Protein AF-A0A8C8M6A5-F1 (afdb_monomer_lite)

Foldseek 3Di:
DDPFDWDAAFAWPDQDQDPQEAEDAQWDADPNRTITGRHTATKDKDKDWDDDPDPPPDTDIGIYIHGDHDDPPPPDDDPDDD

Secondary structure (DSSP, 8-state):
-----EE-TT-EEE--SS-SSEE-TTEEE-TTS-EEESSSEEEEEEEEEE--S--TT--EEEEEEEEEE-------------

Sequence (82 aa):
LERRNFVHAGNILASQRLMRWQPGAHVGIGTNNTLYALEDGIVSTETFKVITKLPTGTVLYKTFINIVPNKQEGKFKLVGMF

Radius of gyration: 17.61 Å; chains: 1; bounding box: 35×44×54 Å

Structure (mmCIF, N/CA/C/O backbone):
data_AF-A0A8C8M6A5-F1
#
_entry.id   AF-A0A8C8M6A5-F1
#
loop_
_atom_site.group_PDB
_atom_site.id
_atom_site.type_symbol
_atom_site.label_atom_id
_atom_site.label_alt_id
_atom_site.label_comp_id
_atom_site.label_asym_id
_atom_site.label_entity_id
_atom_site.label_seq_id
_atom_site.pdbx_PDB_ins_code
_atom_site.Cartn_x
_atom_site.Cartn_y
_atom_site.Cartn_z
_atom_site.occupancy
_atom_site.B_iso_or_equiv
_atom_site.auth_seq_id
_atom_site.auth_comp_id
_atom_site.auth_asym_id
_atom_site.auth_atom_id
_atom_site.pdbx_PDB_model_num
ATOM 1 N N . LEU A 1 1 ? -0.522 21.975 -12.661 1.00 40.59 1 LEU A N 1
ATOM 2 C CA . LEU A 1 1 ? 0.267 20.782 -13.040 1.00 40.59 1 LEU A CA 1
ATOM 3 C C . LEU A 1 1 ? 0.394 19.915 -11.785 1.00 40.59 1 LEU A C 1
ATOM 5 O O . LEU A 1 1 ? 1.261 20.175 -10.961 1.00 40.59 1 LEU A O 1
ATOM 9 N N . GLU A 1 2 ? -0.552 19.005 -11.538 1.00 47.44 2 GLU A N 1
ATOM 10 C CA . GLU A 1 2 ? -0.497 18.135 -10.351 1.00 47.44 2 GLU A CA 1
ATOM 11 C C . GLU A 1 2 ? 0.730 17.223 -10.455 1.00 47.44 2 GLU A C 1
ATOM 13 O O . GLU A 1 2 ? 0.827 16.414 -11.378 1.00 47.44 2 GLU A O 1
ATOM 18 N N . ARG A 1 3 ? 1.685 17.353 -9.526 1.00 49.88 3 ARG A N 1
ATOM 19 C CA . ARG A 1 3 ? 2.780 16.388 -9.374 1.00 49.88 3 ARG A CA 1
ATOM 20 C C . ARG A 1 3 ? 2.195 15.079 -8.853 1.00 49.88 3 ARG A C 1
ATOM 22 O O . ARG A 1 3 ? 2.108 14.855 -7.651 1.00 49.88 3 ARG A O 1
ATOM 29 N N . ARG A 1 4 ? 1.758 14.228 -9.774 1.00 68.19 4 ARG A N 1
ATOM 30 C CA . ARG A 1 4 ? 1.444 12.831 -9.495 1.00 68.19 4 ARG A CA 1
ATOM 31 C C . ARG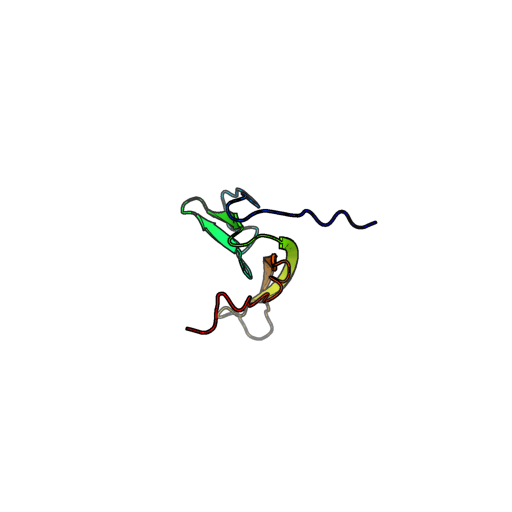 A 1 4 ? 2.765 12.084 -9.360 1.00 68.19 4 ARG A C 1
ATOM 33 O O . ARG A 1 4 ? 3.528 12.004 -10.318 1.00 68.19 4 ARG A O 1
ATOM 40 N N . ASN A 1 5 ? 3.062 11.611 -8.153 1.00 85.81 5 ASN A N 1
ATOM 41 C CA . ASN A 1 5 ? 4.302 10.891 -7.883 1.00 85.81 5 ASN A CA 1
ATOM 42 C C . ASN A 1 5 ? 4.193 9.485 -8.476 1.00 85.81 5 ASN A C 1
ATOM 44 O O . ASN A 1 5 ? 3.373 8.679 -8.029 1.00 85.81 5 ASN A O 1
ATOM 48 N N . PHE A 1 6 ? 4.996 9.232 -9.507 1.00 92.88 6 PHE A N 1
ATOM 49 C CA . PHE A 1 6 ? 5.153 7.908 -10.088 1.00 92.88 6 PHE A CA 1
ATOM 50 C C . PHE A 1 6 ? 6.022 7.043 -9.169 1.00 92.88 6 PHE A C 1
ATOM 52 O O . PHE A 1 6 ? 7.023 7.515 -8.625 1.00 92.88 6 PHE A O 1
ATOM 59 N N . VAL A 1 7 ? 5.628 5.790 -8.984 1.00 94.69 7 VAL A N 1
ATOM 60 C CA . VAL A 1 7 ? 6.320 4.803 -8.157 1.00 94.69 7 VAL A CA 1
ATOM 61 C C . VAL A 1 7 ? 6.524 3.525 -8.953 1.00 94.69 7 VAL A C 1
ATOM 63 O O . VAL A 1 7 ? 5.693 3.177 -9.787 1.00 94.69 7 VAL A O 1
ATOM 66 N N . HIS A 1 8 ? 7.626 2.837 -8.673 1.00 95.19 8 HIS A N 1
ATOM 67 C CA . HIS A 1 8 ? 7.876 1.493 -9.174 1.00 95.19 8 HIS A CA 1
ATOM 68 C C . HIS A 1 8 ? 7.448 0.450 -8.144 1.00 95.19 8 HIS A C 1
ATOM 70 O O . HIS A 1 8 ? 7.419 0.740 -6.943 1.00 95.19 8 HIS A O 1
ATOM 76 N N . ALA A 1 9 ? 7.187 -0.770 -8.599 1.00 95.19 9 ALA A N 1
ATOM 77 C CA . ALA A 1 9 ? 6.996 -1.929 -7.746 1.00 95.19 9 ALA A CA 1
ATOM 78 C C . ALA A 1 9 ? 8.167 -2.065 -6.754 1.00 95.19 9 ALA A C 1
ATOM 80 O O . ALA A 1 9 ? 9.339 -1.955 -7.111 1.00 95.19 9 ALA A O 1
ATOM 81 N N . GLY A 1 10 ? 7.839 -2.275 -5.481 1.00 95.62 10 GLY A N 1
ATOM 82 C CA . GLY A 1 10 ? 8.783 -2.351 -4.368 1.00 95.62 10 GLY A CA 1
ATOM 83 C C . GLY A 1 10 ? 9.109 -1.015 -3.693 1.00 95.62 10 GLY A C 1
ATOM 84 O O . GLY A 1 10 ? 9.635 -1.026 -2.580 1.00 95.62 10 GLY A O 1
ATOM 85 N N . ASN A 1 11 ? 8.765 0.136 -4.285 1.00 97.00 11 ASN A N 1
ATOM 86 C CA . ASN A 1 11 ? 9.018 1.427 -3.641 1.00 97.00 11 ASN A CA 1
ATOM 87 C C . ASN A 1 11 ? 8.233 1.565 -2.332 1.00 97.00 11 ASN A C 1
ATOM 89 O O . ASN A 1 11 ? 7.034 1.289 -2.271 1.00 97.00 11 ASN A O 1
ATOM 93 N N . ILE A 1 12 ? 8.900 2.069 -1.294 1.00 96.81 12 ILE A N 1
ATOM 94 C CA . ILE A 1 12 ? 8.260 2.398 -0.019 1.00 96.81 12 ILE A CA 1
ATOM 95 C C . ILE A 1 12 ? 7.407 3.657 -0.201 1.00 96.81 12 ILE A C 1
ATOM 97 O O . ILE A 1 12 ? 7.902 4.699 -0.626 1.00 96.81 12 ILE A O 1
ATOM 101 N N . LEU A 1 13 ? 6.128 3.563 0.159 1.00 95.19 13 LEU A N 1
ATOM 102 C CA . LEU A 1 13 ? 5.160 4.659 0.076 1.00 95.19 13 LEU A CA 1
ATOM 103 C C . LEU A 1 13 ? 5.075 5.431 1.392 1.00 95.19 13 LEU A C 1
ATOM 105 O O . LEU A 1 13 ? 5.008 6.658 1.400 1.00 95.19 13 LEU A O 1
ATOM 109 N N . ALA A 1 14 ? 5.063 4.707 2.513 1.00 95.00 14 ALA A N 1
ATOM 110 C CA . ALA A 1 14 ? 5.008 5.289 3.846 1.00 95.00 14 ALA A CA 1
ATOM 111 C C . ALA A 1 14 ? 5.540 4.304 4.886 1.00 95.00 14 ALA A C 1
ATOM 113 O O . ALA A 1 14 ? 5.153 3.138 4.897 1.00 95.00 14 ALA A O 1
ATOM 114 N N . SER A 1 15 ? 6.366 4.787 5.811 1.00 95.75 15 SER A N 1
ATOM 115 C CA . SER A 1 15 ? 6.700 4.062 7.038 1.00 95.75 15 SER A CA 1
ATOM 116 C C . SER A 1 15 ? 5.939 4.689 8.204 1.00 95.75 15 SER A C 1
ATOM 118 O O . SER A 1 15 ? 5.884 5.913 8.332 1.00 95.75 15 SER A O 1
ATOM 120 N N . GLN A 1 16 ? 5.295 3.866 9.028 1.00 95.62 16 GLN A N 1
ATOM 121 C CA . GLN A 1 16 ? 4.407 4.334 10.090 1.00 95.62 16 GLN A CA 1
ATOM 122 C C . GLN A 1 16 ? 4.455 3.389 11.292 1.00 95.62 16 GLN A C 1
ATOM 124 O O . GLN A 1 16 ? 4.456 2.175 11.136 1.00 95.62 16 GLN A O 1
ATOM 129 N N . ARG A 1 17 ? 4.465 3.942 12.512 1.00 93.06 17 ARG A N 1
ATOM 130 C CA . ARG A 1 17 ? 4.430 3.135 13.746 1.00 93.06 17 ARG A CA 1
ATOM 131 C C . ARG A 1 17 ? 3.037 2.560 14.013 1.00 93.06 17 ARG A C 1
ATOM 133 O O . ARG A 1 17 ? 2.904 1.404 14.396 1.00 93.06 17 ARG A O 1
ATOM 140 N N . LEU A 1 18 ? 2.008 3.379 13.808 1.00 92.25 18 LEU A N 1
ATOM 141 C CA . LEU A 1 18 ? 0.596 3.010 13.910 1.00 92.25 18 LEU A CA 1
ATOM 142 C C . LEU A 1 18 ? -0.073 3.181 12.546 1.00 92.25 18 LEU A C 1
ATOM 144 O O . LEU A 1 18 ? 0.388 3.969 11.724 1.00 92.25 18 LEU A O 1
ATOM 148 N N . MET A 1 19 ? -1.185 2.478 12.332 1.00 92.25 19 MET A N 1
ATOM 149 C CA . MET A 1 19 ? -1.929 2.494 11.070 1.00 92.25 19 MET A CA 1
ATOM 150 C C . MET A 1 19 ? -2.672 3.818 10.835 1.00 92.25 19 MET A C 1
ATOM 152 O O . MET A 1 19 ? -3.876 3.920 11.112 1.00 92.25 19 MET A O 1
ATOM 156 N N . ARG A 1 20 ? -1.948 4.813 10.309 1.00 92.94 20 ARG A N 1
ATOM 157 C CA . ARG A 1 20 ? -2.472 6.101 9.839 1.00 92.94 20 ARG A CA 1
ATOM 158 C C . ARG A 1 20 ? -3.062 5.975 8.439 1.00 92.94 20 ARG A C 1
ATOM 160 O O . ARG A 1 20 ? -4.181 6.432 8.219 1.00 92.94 20 ARG A O 1
ATOM 167 N N . TRP A 1 21 ? -2.324 5.345 7.531 1.00 94.62 21 TRP A N 1
ATOM 168 C CA . TRP A 1 21 ? -2.747 5.082 6.159 1.00 94.62 21 TRP A CA 1
ATOM 169 C C . TRP A 1 21 ? -2.947 3.599 5.936 1.00 94.62 21 TRP A C 1
ATOM 171 O O . TRP A 1 21 ? -2.088 2.798 6.305 1.00 94.62 21 TRP A O 1
ATOM 181 N N . GLN A 1 22 ? -4.059 3.250 5.304 1.00 94.62 22 GLN A N 1
ATOM 182 C CA . GLN A 1 22 ? -4.413 1.869 5.036 1.00 94.62 22 GLN A CA 1
ATOM 183 C C . GLN A 1 22 ? -3.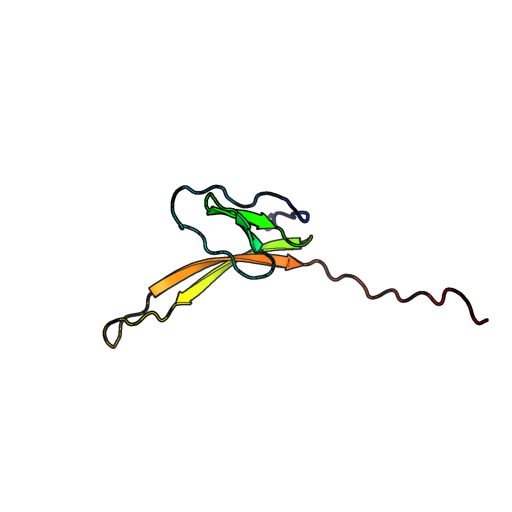895 1.447 3.662 1.00 94.62 22 GLN A C 1
ATOM 185 O O . GLN A 1 22 ? -3.935 2.253 2.728 1.00 94.62 22 GLN A O 1
ATOM 190 N N . PRO A 1 23 ? -3.430 0.195 3.521 1.00 96.25 23 PRO A N 1
ATOM 191 C CA . PRO A 1 23 ? -3.144 -0.354 2.207 1.00 96.25 23 PRO A CA 1
ATOM 192 C C . PRO A 1 23 ? -4.451 -0.433 1.417 1.00 96.25 23 PRO A C 1
ATOM 194 O O . PRO A 1 23 ? -5.441 -0.991 1.896 1.00 96.25 23 PRO A O 1
ATOM 197 N N . GLY A 1 24 ? -4.459 0.180 0.242 1.00 94.75 24 GLY A N 1
ATOM 198 C CA . GLY A 1 24 ? -5.533 0.082 -0.730 1.00 94.75 24 GLY A CA 1
ATOM 199 C C . GLY A 1 24 ? -5.115 -0.760 -1.937 1.00 94.75 24 GLY A C 1
ATOM 200 O O . GLY A 1 24 ? -4.362 -1.724 -1.803 1.00 94.75 24 GLY A O 1
ATOM 201 N N . ALA A 1 25 ? -5.612 -0.425 -3.126 1.00 95.06 25 ALA A N 1
ATOM 202 C CA . ALA A 1 25 ? -5.346 -1.191 -4.343 1.00 95.06 25 ALA A CA 1
ATOM 203 C C . ALA A 1 25 ? -3.859 -1.141 -4.741 1.00 95.06 25 ALA A C 1
ATOM 205 O O . ALA A 1 25 ? -3.261 -0.066 -4.770 1.00 95.06 25 ALA A O 1
ATOM 206 N N . HIS A 1 26 ? -3.285 -2.302 -5.077 1.00 96.12 26 HIS A N 1
ATOM 207 C CA . HIS A 1 26 ? -1.880 -2.481 -5.488 1.00 96.12 26 HIS A CA 1
ATOM 208 C C . HIS A 1 26 ? -0.844 -1.967 -4.466 1.00 96.12 26 HIS A C 1
ATOM 210 O O . HIS A 1 26 ? 0.280 -1.619 -4.829 1.00 96.12 26 HIS A O 1
ATOM 216 N N . VAL A 1 27 ? -1.202 -1.939 -3.177 1.00 97.56 27 VAL A N 1
ATOM 217 C CA . VAL A 1 27 ? -0.310 -1.549 -2.077 1.00 97.56 27 VAL A CA 1
ATOM 218 C C . VAL A 1 27 ? -0.161 -2.696 -1.082 1.00 97.56 27 VAL A C 1
ATOM 220 O O . VAL A 1 27 ? -1.141 -3.197 -0.535 1.00 97.56 27 VAL A O 1
ATOM 223 N N . GLY A 1 28 ? 1.082 -3.097 -0.828 1.00 97.19 28 GLY A N 1
ATOM 224 C CA . GLY A 1 28 ? 1.446 -4.087 0.178 1.00 97.19 28 GLY A CA 1
ATOM 225 C C . GLY A 1 28 ? 1.711 -3.453 1.543 1.00 97.19 28 GLY A C 1
ATOM 226 O O . GLY A 1 28 ? 1.975 -2.253 1.649 1.00 97.19 28 GLY A O 1
ATOM 227 N N . ILE A 1 29 ? 1.667 -4.272 2.596 1.00 97.56 29 ILE A N 1
ATOM 228 C CA . ILE A 1 29 ? 2.022 -3.880 3.966 1.00 97.56 29 ILE A CA 1
ATOM 229 C C . ILE A 1 29 ? 3.054 -4.850 4.549 1.00 97.56 29 ILE A C 1
ATOM 231 O O . ILE A 1 29 ? 2.903 -6.067 4.458 1.00 97.56 29 ILE A O 1
ATOM 235 N N . GLY A 1 30 ? 4.136 -4.310 5.106 1.00 95.38 30 GLY A N 1
ATOM 236 C CA . GLY A 1 30 ? 5.170 -5.070 5.807 1.00 95.38 30 GLY A CA 1
ATOM 237 C C . GLY A 1 30 ? 4.854 -5.271 7.292 1.00 95.38 30 GLY A C 1
ATOM 238 O O . GLY A 1 30 ? 3.975 -4.615 7.851 1.00 95.38 30 GLY A O 1
ATOM 239 N N . THR A 1 31 ? 5.627 -6.125 7.968 1.00 93.88 31 THR A N 1
ATOM 240 C CA . THR A 1 31 ? 5.447 -6.473 9.395 1.00 93.88 31 THR A CA 1
ATOM 241 C C . THR A 1 31 ? 5.511 -5.264 10.335 1.00 93.88 31 THR A C 1
ATOM 243 O O . THR A 1 31 ? 4.897 -5.256 11.396 1.00 93.88 31 THR A O 1
ATOM 246 N N . ASN A 1 32 ? 6.239 -4.217 9.944 1.00 94.25 32 ASN A N 1
ATOM 247 C CA . ASN A 1 32 ? 6.374 -2.962 10.684 1.00 94.25 32 ASN A CA 1
ATOM 248 C C . ASN A 1 32 ? 5.385 -1.873 10.214 1.00 94.25 32 ASN A C 1
ATOM 250 O O . ASN A 1 32 ? 5.668 -0.690 10.379 1.00 94.25 32 ASN A O 1
ATOM 254 N N . ASN A 1 33 ? 4.264 -2.256 9.592 1.00 95.25 33 ASN A N 1
ATOM 255 C CA . ASN A 1 33 ? 3.245 -1.368 9.016 1.00 95.25 33 ASN A CA 1
ATOM 256 C C . ASN A 1 33 ? 3.730 -0.457 7.872 1.00 95.25 33 ASN A C 1
ATOM 258 O O . ASN A 1 33 ? 3.024 0.481 7.491 1.00 95.25 33 ASN A O 1
ATOM 262 N N . THR A 1 34 ? 4.909 -0.723 7.302 1.00 97.25 34 THR A N 1
ATOM 263 C CA . THR A 1 34 ? 5.409 0.012 6.132 1.00 97.25 34 THR A CA 1
ATOM 264 C C . THR A 1 34 ? 4.601 -0.365 4.897 1.00 97.25 34 THR A C 1
ATOM 266 O O . THR A 1 34 ? 4.446 -1.547 4.597 1.00 97.25 34 THR A O 1
ATOM 269 N N . LEU A 1 35 ? 4.102 0.636 4.178 1.00 97.50 35 LEU A N 1
ATOM 270 C CA . LEU A 1 35 ? 3.383 0.469 2.922 1.00 97.50 35 LEU A CA 1
ATOM 271 C C . LEU A 1 35 ? 4.354 0.528 1.747 1.00 97.50 35 LEU A C 1
ATOM 273 O O . LEU A 1 35 ? 5.220 1.406 1.711 1.00 97.50 35 LEU A O 1
ATOM 277 N N . TYR A 1 36 ? 4.186 -0.369 0.782 1.00 97.50 36 TYR A N 1
ATOM 278 C CA . TYR A 1 36 ? 5.022 -0.435 -0.414 1.00 97.50 36 TYR A CA 1
ATOM 279 C C . TYR A 1 36 ? 4.199 -0.716 -1.671 1.00 97.50 36 TYR A C 1
ATOM 281 O O . TYR A 1 36 ? 3.111 -1.287 -1.613 1.00 97.50 36 TYR A O 1
ATOM 289 N N . ALA A 1 37 ? 4.723 -0.285 -2.811 1.00 97.38 37 ALA A N 1
ATOM 290 C CA . ALA A 1 37 ? 4.109 -0.480 -4.110 1.00 97.38 37 ALA A CA 1
ATOM 291 C C . ALA A 1 37 ? 4.187 -1.941 -4.560 1.00 97.38 37 ALA A C 1
ATOM 293 O O . ALA A 1 37 ? 5.258 -2.539 -4.499 1.00 97.38 37 ALA A O 1
ATOM 294 N N . LEU A 1 38 ? 3.081 -2.506 -5.046 1.00 96.38 38 LEU A N 1
ATOM 295 C CA . LEU A 1 38 ? 3.092 -3.823 -5.697 1.00 96.38 38 LEU A CA 1
ATOM 296 C C . LEU A 1 38 ? 3.292 -3.718 -7.212 1.00 96.38 38 LEU A C 1
ATOM 298 O O . LEU A 1 38 ? 3.801 -4.655 -7.817 1.00 96.38 38 LEU 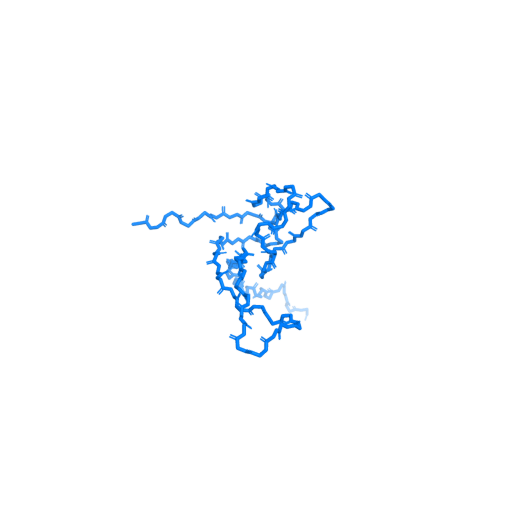A O 1
ATOM 302 N N . GLU A 1 39 ? 2.935 -2.579 -7.807 1.00 94.44 39 GLU A N 1
ATOM 303 C CA . GLU A 1 39 ? 3.013 -2.335 -9.248 1.00 94.44 39 GLU A CA 1
ATOM 304 C C . GLU A 1 39 ? 3.545 -0.931 -9.560 1.00 94.44 39 GLU A C 1
ATOM 306 O O . GLU A 1 39 ? 3.511 -0.028 -8.718 1.00 94.44 39 GLU A O 1
ATOM 311 N N . ASP A 1 40 ? 4.009 -0.756 -10.795 1.00 94.12 40 ASP A N 1
ATOM 312 C CA . ASP A 1 40 ? 4.421 0.529 -11.349 1.00 94.12 40 ASP A CA 1
ATOM 313 C C . ASP A 1 40 ? 3.196 1.397 -11.659 1.00 94.12 40 ASP A C 1
ATOM 315 O O . ASP A 1 40 ? 2.304 1.004 -12.417 1.00 94.12 40 ASP A O 1
ATOM 319 N N . GLY A 1 41 ? 3.155 2.616 -11.130 1.00 94.25 41 GLY A N 1
ATOM 320 C CA . GLY A 1 41 ? 1.989 3.466 -11.315 1.00 94.25 41 GLY A CA 1
ATOM 321 C C . GLY A 1 41 ? 2.041 4.789 -10.578 1.00 94.25 41 GLY A C 1
ATOM 322 O O . GLY A 1 41 ? 3.081 5.248 -10.113 1.00 94.25 41 GLY A O 1
ATOM 323 N N . ILE A 1 42 ? 0.881 5.428 -10.487 1.00 94.75 42 ILE A N 1
ATOM 324 C CA . ILE A 1 42 ? 0.708 6.706 -9.802 1.00 94.75 42 ILE A CA 1
ATOM 325 C C . ILE A 1 42 ? 0.046 6.472 -8.449 1.00 94.75 42 ILE A C 1
ATOM 327 O O . ILE A 1 42 ? -0.967 5.779 -8.358 1.00 94.75 42 ILE A O 1
ATOM 331 N N . VAL A 1 43 ? 0.575 7.115 -7.411 1.00 93.81 43 VAL A N 1
ATOM 332 C CA . VAL A 1 43 ? -0.029 7.087 -6.075 1.00 93.81 43 VAL A CA 1
ATOM 333 C C . VAL A 1 43 ? -1.319 7.918 -6.046 1.00 93.81 43 VAL A C 1
ATOM 335 O O . VAL A 1 43 ? -1.310 9.099 -6.399 1.00 93.81 43 VAL A O 1
ATOM 338 N N . SER A 1 44 ? -2.413 7.312 -5.582 1.00 92.75 44 SER A N 1
ATOM 339 C CA . SER A 1 44 ? -3.703 7.952 -5.291 1.00 92.75 44 SER A CA 1
ATOM 340 C C . SER A 1 44 ? -4.042 7.787 -3.809 1.00 92.75 44 SER A C 1
ATOM 342 O O . SER A 1 44 ? -3.717 6.766 -3.200 1.00 92.75 44 SER A O 1
ATOM 344 N N . THR A 1 45 ? -4.692 8.784 -3.212 1.00 91.50 45 THR A N 1
ATOM 345 C CA . THR A 1 45 ? -5.172 8.719 -1.828 1.00 91.50 45 THR A CA 1
ATOM 346 C C . THR A 1 45 ? -6.672 8.946 -1.784 1.00 91.50 45 THR A C 1
ATOM 348 O O . THR A 1 45 ? -7.188 9.931 -2.306 1.00 91.50 45 THR A O 1
ATOM 351 N N . GLU A 1 46 ? -7.386 8.027 -1.144 1.00 90.00 46 GLU A N 1
ATOM 352 C CA . GLU A 1 46 ? -8.848 8.027 -1.113 1.00 90.00 46 GLU A CA 1
ATOM 353 C C . GLU A 1 46 ? -9.345 7.752 0.305 1.00 90.00 46 GLU A C 1
ATOM 355 O O . GLU A 1 46 ? -8.759 6.968 1.054 1.00 90.00 46 GLU A O 1
ATOM 360 N N . THR A 1 47 ? -10.423 8.417 0.710 1.00 89.19 47 THR A N 1
ATOM 361 C CA . THR A 1 47 ? -11.053 8.207 2.016 1.00 89.19 47 THR A CA 1
ATOM 362 C C . THR A 1 47 ? -12.299 7.346 1.863 1.00 89.19 47 THR A C 1
ATOM 364 O O . THR A 1 47 ? -13.298 7.763 1.281 1.00 89.19 47 THR A O 1
ATOM 367 N N . PHE A 1 48 ? -12.263 6.139 2.425 1.00 84.06 48 PHE A N 1
ATOM 368 C CA . PHE A 1 48 ? -13.378 5.197 2.364 1.00 84.06 48 PHE A CA 1
ATOM 369 C C . PHE A 1 48 ? -14.089 5.066 3.706 1.00 84.06 48 PHE A C 1
ATOM 371 O O . PHE A 1 48 ? -13.475 5.139 4.775 1.00 84.06 48 PHE A O 1
ATOM 378 N N . LYS A 1 49 ? -15.403 4.836 3.633 1.00 80.81 49 LYS A N 1
ATOM 379 C CA . LYS A 1 49 ? -16.237 4.462 4.777 1.00 80.81 49 LYS A CA 1
ATOM 380 C C . LYS A 1 49 ? -15.929 3.019 5.166 1.00 80.81 49 LYS A C 1
ATOM 382 O O . LYS A 1 49 ? -16.108 2.109 4.365 1.00 80.81 49 LYS A O 1
ATOM 387 N N . VAL A 1 50 ? -15.501 2.814 6.402 1.00 77.06 50 VAL A N 1
ATOM 388 C CA . VAL A 1 50 ? -15.272 1.505 7.007 1.00 77.06 50 VAL A CA 1
ATOM 389 C C . VAL A 1 50 ? -16.411 1.233 7.984 1.00 77.06 50 VAL A C 1
ATOM 391 O O . VAL A 1 50 ? -16.619 1.986 8.936 1.00 77.06 50 VAL A O 1
ATOM 394 N N . ILE A 1 51 ? -17.150 0.148 7.757 1.00 68.75 51 ILE A N 1
ATOM 395 C CA . ILE A 1 51 ? -18.196 -0.313 8.672 1.00 68.75 51 ILE A CA 1
ATOM 396 C C . ILE A 1 51 ? -17.579 -1.396 9.553 1.00 68.75 51 ILE A C 1
ATOM 398 O O . ILE A 1 51 ? -17.520 -2.564 9.180 1.00 68.75 51 ILE A O 1
ATOM 402 N N . THR A 1 52 ? -17.086 -1.016 10.726 1.00 65.94 52 THR A N 1
ATOM 403 C CA . THR A 1 52 ? -16.966 -1.975 11.830 1.00 65.94 52 THR A CA 1
ATOM 404 C C . THR A 1 52 ? -18.245 -1.914 12.659 1.00 65.94 52 THR A C 1
ATOM 406 O O . THR A 1 52 ? -19.061 -1.018 12.455 1.00 65.94 52 THR A O 1
ATOM 409 N N . LYS A 1 53 ? -18.470 -2.896 13.538 1.00 79.38 53 LYS A N 1
ATOM 410 C CA . LYS A 1 53 ? -19.641 -3.011 14.428 1.00 79.38 53 LYS A CA 1
ATOM 411 C C . LYS A 1 53 ? -19.778 -1.773 15.333 1.00 79.38 53 LYS A C 1
ATOM 413 O O . LYS A 1 53 ? -19.369 -1.796 16.489 1.00 79.38 53 LYS A O 1
ATOM 418 N N . LEU A 1 54 ? -20.293 -0.684 14.780 1.00 84.69 54 LEU A N 1
ATOM 419 C CA . LEU A 1 54 ? -20.437 0.611 15.423 1.00 84.69 54 LEU A CA 1
ATOM 420 C C . LEU A 1 54 ? -21.909 0.846 15.772 1.00 84.69 54 LEU A C 1
ATOM 422 O O . LEU A 1 54 ? -22.790 0.275 15.121 1.00 84.69 54 LEU A O 1
ATOM 426 N N . PRO A 1 55 ? -22.193 1.690 16.778 1.00 89.44 55 PRO A N 1
ATOM 427 C CA . PRO A 1 55 ? -23.556 2.094 17.085 1.00 89.44 55 PRO A CA 1
ATOM 428 C C . PRO A 1 55 ? -24.261 2.647 15.844 1.00 89.44 55 PRO A C 1
ATOM 430 O O . PRO A 1 55 ? -23.652 3.327 15.010 1.00 89.44 55 PRO A O 1
ATOM 433 N N . THR A 1 56 ? -25.557 2.365 15.738 1.00 86.69 56 THR A N 1
ATOM 434 C CA . THR A 1 56 ? -26.410 2.798 14.627 1.00 86.69 56 THR A CA 1
ATOM 435 C C . THR A 1 56 ? -26.261 4.296 14.366 1.00 86.69 56 THR A C 1
ATOM 437 O O . THR A 1 56 ? -26.430 5.103 15.275 1.00 86.69 56 THR A O 1
ATOM 440 N N . GLY A 1 57 ? -25.931 4.658 13.123 1.00 84.31 57 GLY A N 1
ATOM 441 C CA . GLY A 1 57 ? -25.704 6.046 12.701 1.00 84.31 57 GLY A CA 1
ATOM 442 C C . GLY A 1 57 ? -24.238 6.498 12.700 1.00 84.31 57 GLY A C 1
ATOM 443 O O . GLY A 1 57 ? -23.944 7.574 12.184 1.00 84.31 57 GLY A O 1
ATOM 444 N N . THR A 1 58 ? -23.304 5.686 13.205 1.00 86.50 58 THR A N 1
ATOM 445 C CA . THR A 1 58 ? -21.871 6.029 13.228 1.00 86.50 58 THR A CA 1
ATOM 446 C C . THR A 1 58 ? -21.140 5.435 12.027 1.00 86.50 58 THR A C 1
ATOM 448 O O . THR A 1 58 ? -21.317 4.264 11.694 1.00 86.50 58 THR A O 1
ATOM 451 N N . VAL A 1 59 ? -20.272 6.227 11.394 1.00 85.56 59 VAL A N 1
ATOM 452 C CA . VAL A 1 59 ? -19.441 5.796 10.262 1.00 85.56 59 VAL A CA 1
ATOM 453 C C . VAL A 1 59 ? -17.995 6.176 10.534 1.00 85.56 59 VAL A C 1
ATOM 455 O O . VAL A 1 59 ? -17.700 7.334 10.824 1.00 85.56 59 VAL A O 1
ATOM 458 N N . LEU A 1 60 ? -17.085 5.212 10.410 1.00 88.69 60 LEU A N 1
ATOM 459 C CA . LEU A 1 60 ? -15.656 5.478 10.463 1.00 88.69 60 LEU A CA 1
ATOM 460 C C . LEU A 1 60 ? -15.144 5.725 9.046 1.00 88.69 60 LEU A C 1
ATOM 462 O O . LEU A 1 60 ? -15.411 4.938 8.145 1.00 88.69 60 LEU A O 1
ATOM 466 N N . TYR A 1 61 ? -14.380 6.790 8.845 1.00 89.56 61 TYR A N 1
ATOM 467 C CA . TYR A 1 61 ? -13.664 7.013 7.593 1.00 89.56 61 TYR A CA 1
ATOM 468 C C . TYR A 1 61 ? -12.195 6.684 7.792 1.00 89.56 61 TYR A C 1
ATOM 470 O O . TYR A 1 61 ? -11.616 7.012 8.831 1.00 89.56 61 TYR A O 1
ATOM 478 N N . LYS A 1 62 ? -11.577 6.062 6.789 1.00 91.81 62 LYS A N 1
ATOM 479 C CA . LYS A 1 62 ? -10.135 5.837 6.791 1.00 91.81 62 LYS A CA 1
ATOM 480 C C . LYS A 1 62 ? -9.513 6.198 5.455 1.00 91.81 62 LYS A C 1
ATOM 482 O O . LYS A 1 62 ? -10.135 6.026 4.413 1.00 91.81 62 LYS A O 1
ATOM 487 N N . THR A 1 63 ? -8.297 6.729 5.509 1.00 94.00 63 THR A N 1
ATOM 488 C CA . THR A 1 63 ? -7.511 7.068 4.323 1.00 94.00 63 THR A CA 1
ATOM 489 C C . THR A 1 63 ? -6.765 5.837 3.835 1.00 94.00 63 THR A C 1
ATOM 491 O O . THR A 1 63 ? -6.017 5.223 4.596 1.00 94.00 63 THR A O 1
ATOM 494 N N . PHE A 1 64 ? -6.949 5.513 2.565 1.00 94.88 64 PHE A N 1
ATOM 495 C CA . PHE A 1 64 ? -6.283 4.437 1.853 1.00 94.88 64 PHE A CA 1
ATOM 496 C C . PHE A 1 64 ? -5.295 5.027 0.853 1.00 94.88 64 PHE A C 1
ATOM 498 O O . PHE A 1 64 ? -5.555 6.070 0.249 1.00 94.88 64 PHE A O 1
ATOM 505 N N . ILE A 1 65 ? -4.154 4.361 0.705 1.00 95.19 65 ILE A N 1
ATOM 506 C CA . ILE A 1 65 ? -3.189 4.643 -0.354 1.00 95.19 65 ILE A CA 1
ATOM 507 C C . ILE A 1 65 ? -3.358 3.564 -1.413 1.00 95.19 65 ILE A C 1
ATOM 509 O O . ILE A 1 65 ? -3.254 2.377 -1.110 1.00 95.19 65 ILE A O 1
ATOM 513 N N . ASN A 1 66 ? -3.607 4.001 -2.638 1.00 95.12 66 ASN A N 1
ATOM 514 C CA . ASN A 1 66 ? -3.758 3.170 -3.817 1.00 95.12 66 ASN A CA 1
ATOM 515 C C . ASN A 1 66 ? -2.616 3.464 -4.788 1.00 95.12 66 ASN A C 1
ATOM 517 O O . ASN A 1 66 ? -2.104 4.586 -4.843 1.00 95.12 66 ASN A O 1
ATOM 521 N N . ILE A 1 67 ? -2.282 2.487 -5.620 1.00 95.44 67 ILE A N 1
ATOM 522 C CA . ILE A 1 67 ? -1.522 2.718 -6.843 1.00 95.44 67 ILE A CA 1
ATOM 523 C C . ILE A 1 67 ? -2.439 2.440 -8.022 1.00 95.44 67 ILE A C 1
ATOM 525 O O . ILE A 1 67 ? -3.085 1.393 -8.105 1.00 95.44 67 ILE A O 1
ATOM 529 N N . VAL A 1 68 ? -2.504 3.418 -8.919 1.00 93.81 68 VAL A N 1
ATOM 530 C CA . VAL A 1 68 ? -3.151 3.292 -10.219 1.00 93.81 68 VAL A CA 1
ATOM 531 C C . VAL A 1 68 ? -2.074 2.825 -11.194 1.00 93.81 68 VAL A C 1
ATOM 533 O O . VAL A 1 68 ? -1.204 3.635 -11.538 1.00 93.81 68 VAL A O 1
ATOM 536 N N . PRO A 1 69 ? -2.080 1.544 -11.597 1.00 91.75 69 PRO A N 1
ATOM 537 C CA . PRO A 1 69 ? -1.031 1.013 -12.444 1.00 91.75 69 PRO A CA 1
ATOM 538 C C . PRO A 1 69 ? -1.058 1.671 -13.817 1.00 91.75 69 PRO A C 1
ATOM 540 O O . PRO A 1 69 ? -2.119 1.997 -14.365 1.00 91.75 6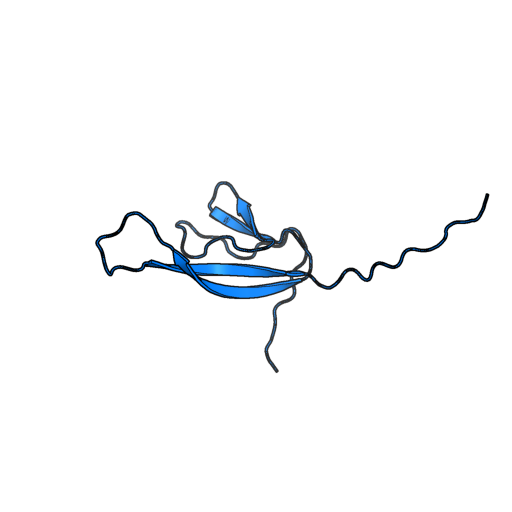9 PRO A O 1
ATOM 543 N N . ASN A 1 70 ? 0.125 1.854 -14.395 1.00 87.50 70 ASN A N 1
ATOM 544 C CA . ASN A 1 70 ? 0.201 2.210 -15.803 1.00 87.50 70 ASN A CA 1
ATOM 545 C C . ASN A 1 70 ? -0.310 1.031 -16.632 1.00 87.50 70 ASN A C 1
ATOM 547 O O . ASN A 1 70 ? 0.066 -0.115 -16.392 1.00 87.50 70 ASN A O 1
ATOM 551 N N . LYS A 1 71 ? -1.161 1.312 -17.626 1.00 77.62 71 LYS A N 1
ATOM 552 C CA . LYS A 1 71 ? -1.666 0.279 -18.536 1.00 77.62 71 LYS A CA 1
ATOM 553 C C . LYS A 1 71 ? -0.480 -0.470 -19.146 1.00 77.62 71 LYS A C 1
ATOM 555 O O . LYS A 1 71 ? 0.260 0.102 -19.945 1.00 77.62 71 LYS A O 1
ATOM 560 N N . GLN A 1 72 ? -0.327 -1.749 -18.815 1.00 67.75 72 GLN A N 1
ATOM 561 C CA . GLN A 1 72 ? 0.466 -2.644 -19.643 1.00 67.75 72 GLN A CA 1
ATOM 562 C C . GLN A 1 72 ? -0.302 -2.807 -20.951 1.00 67.75 72 GLN A C 1
ATOM 564 O O . GLN A 1 72 ? -1.338 -3.468 -21.008 1.00 67.75 72 GLN A O 1
ATOM 569 N N . GLU A 1 73 ? 0.150 -2.126 -22.002 1.00 66.88 73 GLU A N 1
ATOM 570 C CA . GLU A 1 73 ? -0.371 -2.363 -23.341 1.00 66.88 73 GLU A CA 1
ATOM 571 C C . GLU A 1 73 ? -0.125 -3.837 -23.661 1.00 66.88 73 GLU A C 1
ATOM 573 O O . GLU A 1 73 ? 1.027 -4.257 -23.779 1.00 66.88 73 GLU A O 1
ATOM 578 N N . GLY A 1 74 ? -1.206 -4.619 -23.753 1.00 62.62 74 GLY A N 1
ATOM 579 C CA . GLY A 1 74 ? -1.214 -6.025 -24.149 1.00 62.62 74 GLY A CA 1
ATOM 580 C C . GLY A 1 74 ? -0.703 -6.194 -25.576 1.00 62.62 74 GLY A C 1
ATOM 581 O O . GLY A 1 74 ? -1.461 -6.464 -26.504 1.00 62.62 74 GLY A O 1
ATOM 582 N N . LYS A 1 75 ? 0.601 -5.997 -25.762 1.00 69.56 75 LYS A N 1
ATOM 583 C CA . LYS A 1 75 ? 1.323 -6.193 -27.011 1.00 69.56 75 LYS A CA 1
ATOM 584 C C . LYS A 1 75 ? 1.644 -7.669 -27.130 1.00 69.56 75 LYS A C 1
ATOM 586 O O . LYS A 1 75 ? 2.789 -8.089 -26.978 1.00 69.56 75 LYS A O 1
ATOM 591 N N . PHE A 1 76 ? 0.613 -8.457 -27.404 1.00 79.25 76 PHE A N 1
ATOM 592 C CA . PHE A 1 76 ? 0.818 -9.799 -27.917 1.00 79.25 76 PHE A CA 1
ATOM 593 C C . PHE A 1 76 ? 1.549 -9.667 -29.251 1.00 79.25 76 PHE A C 1
ATOM 595 O O . PHE A 1 76 ? 1.059 -9.034 -30.186 1.00 79.25 76 PHE A O 1
ATOM 602 N N . LYS A 1 77 ? 2.764 -10.207 -29.317 1.00 81.06 77 LYS A N 1
ATOM 603 C CA . LYS A 1 77 ? 3.522 -10.318 -30.559 1.00 81.06 77 LYS A CA 1
ATOM 604 C C . LYS A 1 77 ? 3.449 -11.769 -31.000 1.00 81.06 77 LYS A C 1
ATOM 606 O O . LYS A 1 77 ? 3.765 -12.659 -30.215 1.00 81.06 77 LYS A O 1
ATOM 611 N N . LEU A 1 78 ? 3.031 -12.002 -32.239 1.00 87.94 78 LEU A N 1
ATOM 612 C CA . LEU A 1 78 ? 3.146 -13.315 -32.861 1.00 87.94 78 LEU A CA 1
ATOM 613 C C . LEU A 1 78 ? 4.642 -13.646 -32.982 1.00 87.94 78 LEU A C 1
ATOM 615 O O . LEU A 1 78 ? 5.359 -12.963 -33.708 1.00 87.94 78 LEU A O 1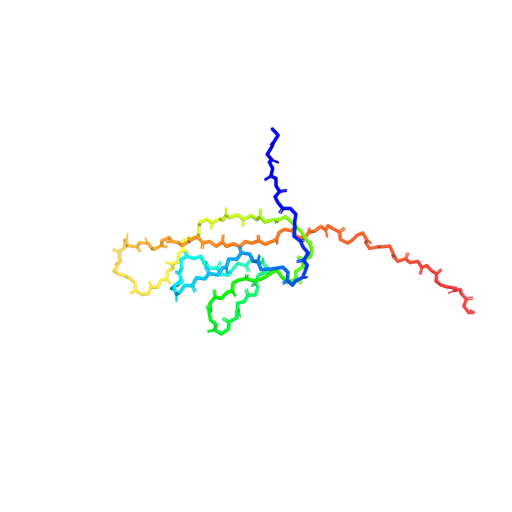
ATOM 619 N N . VAL A 1 79 ? 5.118 -14.644 -32.230 1.00 88.62 79 VAL A N 1
ATOM 620 C CA . VAL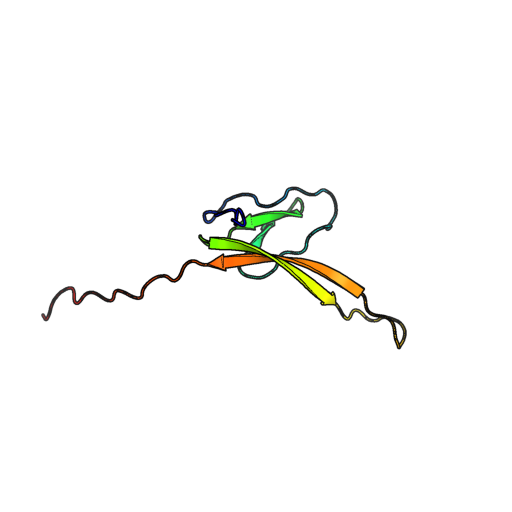 A 1 79 ? 6.543 -15.048 -32.212 1.00 88.62 79 VAL A CA 1
ATOM 621 C C . VAL A 1 79 ? 6.881 -15.995 -33.375 1.00 88.62 79 VAL A C 1
ATOM 623 O O . VAL A 1 79 ? 8.044 -16.192 -33.704 1.00 88.62 79 VAL A O 1
ATOM 626 N N . GLY A 1 80 ? 5.864 -16.507 -34.065 1.00 83.88 80 GLY A N 1
ATOM 627 C CA . GLY A 1 80 ? 5.999 -17.297 -35.281 1.00 83.88 80 GLY A CA 1
ATOM 628 C C . GLY A 1 80 ? 4.750 -18.134 -35.520 1.00 83.88 80 GLY A C 1
ATOM 629 O O . GLY A 1 80 ? 3.997 -18.414 -34.587 1.00 83.88 80 GLY A O 1
ATOM 630 N N . MET A 1 81 ? 4.528 -18.515 -36.773 1.00 76.00 81 MET A N 1
ATOM 631 C CA . MET A 1 81 ? 3.673 -19.648 -37.115 1.00 76.00 81 MET A CA 1
ATOM 632 C C . MET A 1 81 ? 4.626 -20.806 -37.395 1.00 76.00 81 MET A C 1
ATOM 634 O O . MET A 1 81 ? 5.478 -20.676 -38.273 1.00 76.00 81 MET A O 1
ATOM 638 N N . PHE A 1 82 ? 4.553 -21.847 -36.566 1.00 74.19 82 PHE A N 1
ATOM 639 C CA . PHE A 1 82 ? 5.277 -23.097 -36.794 1.00 74.19 82 PHE A CA 1
ATOM 640 C C . PHE A 1 82 ? 4.730 -23.804 -38.035 1.00 74.19 82 PHE A C 1
ATOM 642 O O . PHE A 1 82 ? 3.495 -23.727 -38.241 1.00 74.19 82 PHE A O 1
#

InterPro domains:
  IPR001684 Large ribosomal subunit protein bL27 [PF01016] (5-46)
  IPR001684 Large ribosomal subunit protein bL27 [PR00063] (5-29)
  IPR001684 Large ribosomal subunit protein bL27 [PR00063] (30-54)
  IPR001684 Large ribosomal subunit protein bL27 [PTHR15893] (5-81)

pLDDT: mean 87.57, std 11.96, range [40.59, 97.56]

Organism: Oncorhynchus tshawytscha (NCBI:txid74940)